Protein AF-A0A2T5UYP9-F1 (afdb_monomer)

Structure (mmCIF, N/CA/C/O backbone):
data_AF-A0A2T5UYP9-F1
#
_entry.id   AF-A0A2T5UYP9-F1
#
loop_
_atom_site.group_PDB
_atom_site.id
_atom_site.type_symbol
_atom_site.label_atom_id
_atom_site.label_alt_id
_atom_site.label_comp_id
_atom_site.label_asym_id
_atom_site.label_entity_id
_atom_site.label_seq_id
_atom_site.pdbx_PDB_ins_code
_atom_site.Cartn_x
_atom_site.Cartn_y
_atom_site.Cartn_z
_atom_site.occupancy
_atom_site.B_iso_or_equiv
_atom_site.auth_seq_id
_atom_site.auth_comp_id
_atom_site.auth_asym_id
_atom_site.auth_atom_id
_atom_site.pdbx_PDB_model_num
ATOM 1 N N . MET A 1 1 ? -14.962 -3.752 5.775 1.00 95.50 1 MET A N 1
ATOM 2 C CA . MET A 1 1 ? -13.719 -3.032 5.445 1.00 95.50 1 MET A CA 1
ATOM 3 C C . MET A 1 1 ? -14.064 -1.854 4.578 1.00 95.50 1 MET A C 1
ATOM 5 O O . MET A 1 1 ? -14.897 -1.999 3.682 1.00 95.50 1 MET A O 1
ATOM 9 N N . ASP A 1 2 ? -13.403 -0.745 4.842 1.00 96.94 2 ASP A N 1
ATOM 10 C CA . ASP A 1 2 ? -13.537 0.525 4.145 1.00 96.94 2 ASP A CA 1
ATOM 11 C C . ASP A 1 2 ? -12.155 1.170 3.998 1.00 96.94 2 ASP A C 1
ATOM 13 O O . ASP A 1 2 ? -11.190 0.751 4.639 1.00 96.94 2 ASP A O 1
ATOM 17 N N . ALA A 1 3 ? -12.069 2.135 3.087 1.00 97.62 3 ALA A N 1
ATOM 18 C CA . ALA A 1 3 ? -10.900 2.976 2.902 1.00 97.62 3 ALA A CA 1
ATOM 19 C C . ALA A 1 3 ? -11.359 4.428 2.919 1.00 97.62 3 ALA A C 1
ATOM 21 O O . ALA A 1 3 ? -12.362 4.766 2.281 1.00 97.62 3 ALA A O 1
ATOM 22 N N . THR A 1 4 ? -10.620 5.270 3.626 1.00 97.25 4 THR A N 1
ATOM 23 C CA . THR A 1 4 ? -10.839 6.718 3.652 1.00 97.25 4 THR A CA 1
ATOM 24 C C . THR A 1 4 ? -9.513 7.418 3.412 1.00 97.25 4 THR A C 1
ATOM 26 O O . THR A 1 4 ? -8.485 6.809 3.699 1.00 97.25 4 THR A O 1
ATOM 29 N N . PRO A 1 5 ? -9.518 8.699 3.005 1.00 98.06 5 PRO A N 1
ATOM 30 C CA . PRO A 1 5 ? -8.300 9.497 3.002 1.00 98.06 5 PRO A CA 1
ATOM 31 C C . PRO A 1 5 ? -7.579 9.378 4.345 1.00 98.06 5 PRO A C 1
ATOM 33 O O . PRO A 1 5 ? -8.224 9.468 5.395 1.00 98.06 5 PRO A O 1
ATOM 36 N N . ALA A 1 6 ? -6.276 9.122 4.291 1.00 98.31 6 ALA A N 1
ATOM 37 C CA . ALA A 1 6 ? -5.449 8.974 5.476 1.00 98.31 6 ALA A CA 1
ATOM 38 C C . ALA A 1 6 ? -5.310 10.317 6.206 1.00 98.31 6 ALA A C 1
ATOM 40 O O . ALA A 1 6 ? -5.220 11.372 5.575 1.00 98.31 6 ALA A O 1
ATOM 41 N N . THR A 1 7 ? -5.256 10.266 7.533 1.00 98.25 7 THR A N 1
ATOM 42 C CA . THR A 1 7 ? -4.829 11.398 8.368 1.00 98.25 7 THR A CA 1
ATOM 43 C C . THR A 1 7 ? -3.495 11.072 9.032 1.00 98.25 7 THR A C 1
ATOM 45 O O . THR A 1 7 ? -3.186 9.897 9.232 1.00 98.25 7 THR A O 1
ATOM 48 N N . ASP A 1 8 ? -2.729 12.094 9.418 1.00 97.31 8 ASP A N 1
ATOM 49 C CA . ASP A 1 8 ? -1.429 11.906 10.080 1.00 97.31 8 ASP A CA 1
ATOM 50 C C . ASP A 1 8 ? -1.546 11.024 11.333 1.00 97.31 8 ASP A C 1
ATOM 52 O O . ASP A 1 8 ? -0.756 10.105 11.520 1.00 97.31 8 ASP A O 1
ATOM 56 N N . TRP A 1 9 ? -2.602 11.217 12.134 1.00 97.81 9 TRP A N 1
ATOM 57 C CA . TRP A 1 9 ? -2.849 10.408 13.332 1.00 97.81 9 TRP A CA 1
ATOM 58 C C . TRP A 1 9 ? -3.052 8.918 13.014 1.00 97.81 9 TRP A C 1
ATOM 60 O O . TRP A 1 9 ? -2.597 8.048 13.750 1.00 97.81 9 TRP A O 1
ATOM 70 N N . GLU A 1 10 ? -3.719 8.597 11.908 1.00 98.25 10 GLU A N 1
ATOM 71 C CA . GLU A 1 10 ? -3.959 7.204 11.510 1.00 98.25 10 GLU A CA 1
ATOM 72 C C . GLU A 1 10 ? -2.713 6.556 10.919 1.00 98.25 10 GLU A C 1
ATOM 74 O O . GLU A 1 10 ? -2.498 5.355 11.091 1.00 98.25 10 GLU A O 1
ATOM 79 N N . ILE A 1 11 ? -1.883 7.351 10.243 1.00 98.56 11 ILE A N 1
ATOM 80 C CA . ILE A 1 11 ? -0.560 6.922 9.797 1.00 98.56 11 ILE A CA 1
ATOM 81 C C . ILE A 1 11 ? 0.294 6.607 11.028 1.00 98.56 11 ILE A C 1
ATOM 83 O O . ILE A 1 11 ? 0.809 5.492 11.122 1.00 98.56 11 ILE A O 1
ATOM 87 N N . ASP A 1 12 ? 0.358 7.508 12.014 1.00 98.25 12 ASP A N 1
ATOM 88 C CA . ASP A 1 12 ? 1.028 7.262 13.299 1.00 98.25 12 ASP A CA 1
ATOM 89 C C . ASP A 1 12 ? 0.524 5.969 13.954 1.00 98.25 12 ASP A C 1
ATOM 91 O O . ASP A 1 12 ? 1.315 5.143 14.415 1.00 98.25 12 ASP A O 1
ATOM 95 N N . GLU A 1 13 ? -0.793 5.748 13.950 1.00 97.81 13 GLU A N 1
ATOM 96 C CA . GLU A 1 13 ? -1.408 4.563 14.543 1.00 97.81 13 GLU A CA 1
ATOM 97 C C . GLU A 1 13 ? -0.985 3.256 13.848 1.00 97.81 13 GLU A C 1
ATOM 99 O O . GLU A 1 13 ? -0.772 2.235 14.515 1.00 97.81 13 GLU A O 1
ATOM 104 N N . VAL A 1 14 ? -0.866 3.259 12.515 1.00 98.31 14 VAL A N 1
ATOM 105 C CA . VAL A 1 14 ? -0.363 2.107 11.746 1.00 98.31 14 VAL A CA 1
ATOM 106 C C . VAL A 1 14 ? 1.108 1.866 12.055 1.00 98.31 14 VAL A C 1
ATOM 108 O O . VAL A 1 14 ? 1.478 0.737 12.378 1.00 98.31 14 VAL A O 1
ATOM 111 N N . PHE A 1 15 ? 1.931 2.912 12.010 1.00 98.19 15 PHE A N 1
ATOM 112 C CA . PHE A 1 15 ? 3.374 2.808 12.221 1.00 98.19 15 PHE A CA 1
ATOM 113 C C . PHE A 1 15 ? 3.738 2.387 13.650 1.00 98.19 15 PHE A C 1
ATOM 115 O O . PHE A 1 15 ? 4.657 1.590 13.837 1.00 98.19 15 PHE A O 1
ATOM 122 N N . ALA A 1 16 ? 2.973 2.819 14.655 1.00 97.12 16 ALA A N 1
ATOM 123 C CA . ALA A 1 16 ? 3.169 2.417 16.049 1.00 97.12 16 ALA A CA 1
ATOM 124 C C . ALA A 1 16 ? 2.946 0.912 16.299 1.00 97.12 16 ALA A C 1
ATOM 126 O O . ALA A 1 16 ? 3.393 0.382 17.317 1.00 97.12 16 ALA A O 1
ATOM 127 N N . ARG A 1 17 ? 2.228 0.218 15.405 1.00 96.56 17 ARG A N 1
ATOM 128 C CA . ARG A 1 17 ? 1.928 -1.224 15.501 1.00 96.56 17 ARG A CA 1
ATOM 129 C C . ARG A 1 17 ? 2.183 -1.946 14.182 1.00 96.56 17 ARG A C 1
ATOM 131 O O . ARG A 1 17 ? 1.440 -2.863 13.819 1.00 96.56 17 ARG A O 1
ATOM 138 N N . LEU A 1 18 ? 3.206 -1.497 13.460 1.00 97.06 18 LEU A N 1
ATOM 139 C CA . LEU A 1 18 ? 3.540 -2.039 12.157 1.00 97.06 18 LEU A CA 1
ATOM 140 C C . LEU A 1 18 ? 3.880 -3.526 12.277 1.00 97.06 18 LEU A C 1
ATOM 142 O O . LEU A 1 18 ? 4.572 -3.956 13.201 1.00 97.06 18 LEU A O 1
ATOM 146 N N . ASP A 1 19 ? 3.376 -4.317 11.337 1.00 96.44 19 ASP A N 1
ATOM 147 C CA . ASP A 1 19 ? 3.745 -5.719 11.227 1.00 96.44 19 ASP A CA 1
ATOM 148 C C . ASP A 1 19 ? 5.268 -5.861 11.012 1.00 96.44 19 ASP A C 1
ATOM 150 O O . ASP A 1 19 ? 5.822 -5.155 10.164 1.00 96.44 19 ASP A O 1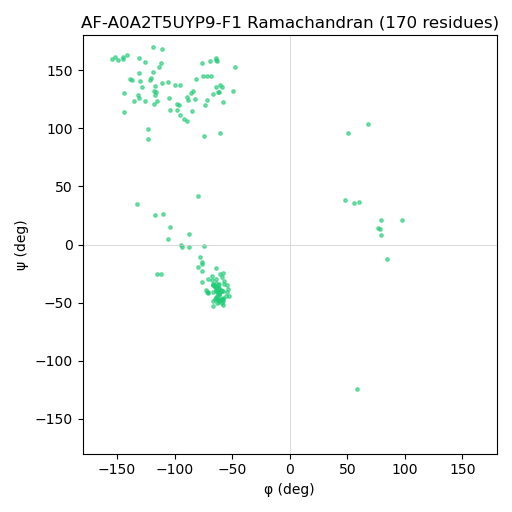
ATOM 154 N N . PRO A 1 20 ? 5.958 -6.785 11.708 1.00 95.75 20 PRO A N 1
ATOM 155 C CA . PRO A 1 20 ? 7.408 -6.935 11.582 1.00 95.75 20 PRO A CA 1
ATOM 156 C C . PRO A 1 20 ? 7.895 -7.213 10.155 1.00 95.75 20 PRO A C 1
ATOM 158 O O . PRO A 1 20 ? 8.971 -6.754 9.777 1.00 95.75 20 PRO A O 1
ATOM 161 N N . GLU A 1 21 ? 7.116 -7.937 9.345 1.00 95.00 21 GLU A N 1
ATOM 162 C CA . GLU A 1 21 ? 7.480 -8.161 7.944 1.00 95.00 21 GLU A CA 1
ATOM 163 C C . GLU A 1 21 ? 7.297 -6.882 7.123 1.00 95.00 21 GLU A C 1
ATOM 165 O O . GLU A 1 21 ? 8.166 -6.558 6.324 1.00 95.00 21 GLU A O 1
ATOM 170 N N . SER A 1 22 ? 6.242 -6.100 7.370 1.00 95.50 22 SER A N 1
ATOM 171 C CA . SER A 1 22 ? 6.078 -4.784 6.730 1.00 95.50 22 SER A CA 1
ATOM 172 C C . SER A 1 22 ? 7.235 -3.835 7.072 1.00 95.50 22 SER A C 1
ATOM 174 O O . SER A 1 22 ? 7.745 -3.152 6.188 1.00 95.50 22 SER A O 1
ATOM 176 N N . ALA A 1 23 ? 7.706 -3.828 8.325 1.00 95.69 23 ALA A N 1
ATOM 177 C CA . ALA A 1 23 ? 8.892 -3.063 8.722 1.00 95.69 23 ALA A CA 1
ATOM 178 C C . ALA A 1 23 ? 10.152 -3.528 7.970 1.00 95.69 23 ALA A C 1
ATOM 180 O O . ALA A 1 23 ? 10.921 -2.718 7.458 1.00 95.69 23 ALA A O 1
ATOM 181 N N . ARG A 1 24 ? 10.324 -4.847 7.831 1.00 95.62 24 ARG A N 1
ATOM 182 C CA . ARG A 1 24 ? 11.426 -5.445 7.072 1.00 95.62 24 ARG A CA 1
ATOM 183 C C . ARG A 1 24 ? 11.370 -5.106 5.580 1.00 95.62 24 ARG A C 1
ATOM 185 O O . ARG A 1 24 ? 12.416 -4.944 4.956 1.00 95.62 24 ARG A O 1
ATOM 192 N N . GLU A 1 25 ? 10.179 -5.021 4.989 1.00 95.38 25 GLU A N 1
ATOM 193 C CA . GLU A 1 25 ? 10.012 -4.620 3.586 1.00 95.38 25 GLU A CA 1
ATOM 194 C C . GLU A 1 25 ? 10.522 -3.194 3.342 1.00 95.38 25 GLU A C 1
ATOM 196 O O . GLU A 1 25 ? 11.172 -2.962 2.325 1.00 95.38 25 GLU A O 1
ATOM 201 N N . VAL A 1 26 ? 10.316 -2.275 4.293 1.00 95.31 26 VAL A N 1
ATOM 202 C CA . VAL A 1 26 ? 10.863 -0.906 4.227 1.00 95.31 26 VAL A CA 1
ATOM 203 C C . VAL A 1 26 ? 12.394 -0.923 4.186 1.00 95.31 26 VAL A C 1
ATOM 205 O O . VAL A 1 26 ? 12.992 -0.298 3.311 1.00 95.31 26 VAL A O 1
ATOM 208 N N . GLU A 1 27 ? 13.027 -1.698 5.071 1.00 95.19 27 GLU A N 1
ATOM 209 C CA . GLU A 1 27 ? 14.489 -1.845 5.101 1.00 95.19 27 GLU A CA 1
ATOM 210 C C . GLU A 1 27 ? 15.032 -2.461 3.802 1.00 95.19 27 GLU A C 1
ATOM 212 O O . GLU A 1 27 ? 16.031 -2.001 3.248 1.00 95.19 27 GLU A O 1
ATOM 217 N N . LEU A 1 28 ? 14.363 -3.496 3.279 1.00 94.88 28 LEU A N 1
ATOM 218 C CA . LEU A 1 28 ? 14.747 -4.157 2.026 1.00 94.88 28 LEU A CA 1
ATOM 219 C C . LEU A 1 28 ? 14.561 -3.263 0.795 1.00 94.88 28 LEU A C 1
ATOM 221 O O . LEU A 1 28 ? 15.286 -3.435 -0.186 1.00 94.88 28 LEU A O 1
ATOM 225 N N . ALA A 1 29 ? 13.632 -2.310 0.856 1.00 92.94 29 ALA A N 1
ATOM 226 C CA . ALA A 1 29 ? 13.470 -1.263 -0.145 1.00 92.94 29 ALA A CA 1
ATOM 227 C C . ALA A 1 29 ? 14.564 -0.178 -0.064 1.00 92.94 29 ALA A C 1
ATOM 229 O O . ALA A 1 29 ? 14.574 0.739 -0.883 1.00 92.94 29 ALA A O 1
ATOM 230 N N . GLY A 1 30 ? 15.499 -0.280 0.890 1.00 93.75 30 GLY A N 1
ATOM 231 C CA . GLY A 1 30 ? 16.590 0.677 1.074 1.00 93.75 30 GLY A CA 1
ATOM 232 C C . GLY A 1 30 ? 16.173 1.951 1.808 1.00 93.75 30 GLY A C 1
ATOM 233 O O . GLY A 1 30 ? 16.848 2.970 1.675 1.00 93.75 30 GLY A O 1
ATOM 234 N N . SER A 1 31 ? 15.071 1.903 2.559 1.00 94.62 31 SER A N 1
ATOM 235 C CA . SER A 1 31 ? 14.552 3.019 3.349 1.00 94.62 31 SER A CA 1
ATOM 236 C C . SER A 1 31 ? 14.527 2.669 4.840 1.00 94.62 31 SER A C 1
ATOM 238 O O . SER A 1 31 ? 14.742 1.521 5.227 1.00 94.62 31 SER A O 1
ATOM 240 N N . ASP A 1 32 ? 14.271 3.657 5.691 1.00 96.19 32 ASP A N 1
ATOM 241 C CA . ASP A 1 32 ? 13.985 3.445 7.108 1.00 96.19 32 ASP A CA 1
ATOM 242 C C . ASP A 1 32 ? 12.517 3.764 7.443 1.00 96.19 32 ASP A C 1
ATOM 244 O O . ASP A 1 32 ? 11.765 4.333 6.647 1.00 96.19 32 ASP A O 1
ATOM 248 N N . ILE A 1 33 ? 12.085 3.374 8.643 1.00 96.75 33 ILE A N 1
ATOM 249 C CA . ILE A 1 33 ? 10.697 3.549 9.088 1.00 96.75 33 ILE A CA 1
ATOM 250 C C . ILE A 1 33 ? 10.286 5.026 9.144 1.00 96.75 33 ILE A C 1
ATOM 252 O O . ILE A 1 33 ? 9.135 5.341 8.844 1.00 96.75 33 ILE A O 1
ATOM 256 N N . ALA A 1 34 ? 11.200 5.935 9.492 1.00 97.06 34 ALA A N 1
ATOM 257 C CA . ALA A 1 34 ? 10.897 7.362 9.564 1.00 97.06 34 ALA A CA 1
ATOM 258 C C . ALA A 1 34 ? 10.702 7.959 8.163 1.00 97.06 34 ALA A C 1
ATOM 260 O O . ALA A 1 34 ? 9.769 8.729 7.943 1.00 97.06 34 ALA A O 1
ATOM 261 N N . GLN A 1 35 ? 11.526 7.556 7.197 1.00 97.88 35 GLN A N 1
ATOM 262 C CA . GLN A 1 35 ? 11.384 7.931 5.792 1.00 97.88 35 GLN A CA 1
ATOM 263 C C . GLN A 1 35 ? 10.087 7.387 5.189 1.00 97.88 35 GLN A C 1
ATOM 265 O O . GLN A 1 35 ? 9.364 8.130 4.523 1.00 97.88 35 GLN A O 1
ATOM 270 N N . ALA A 1 36 ? 9.753 6.119 5.449 1.00 97.56 36 ALA A N 1
ATOM 271 C CA . ALA A 1 36 ? 8.489 5.542 5.001 1.00 97.56 36 ALA A CA 1
ATOM 272 C C . ALA A 1 36 ? 7.290 6.276 5.616 1.00 97.56 36 ALA A C 1
ATOM 274 O O . ALA A 1 36 ? 6.341 6.600 4.903 1.00 97.56 36 ALA A O 1
ATOM 275 N N . HIS A 1 37 ? 7.341 6.594 6.913 1.00 98.25 37 HIS A N 1
ATOM 276 C CA . HIS A 1 37 ? 6.309 7.388 7.585 1.00 98.25 37 HIS A CA 1
ATOM 277 C C . HIS A 1 37 ? 6.139 8.755 6.920 1.00 98.25 37 HIS A C 1
ATOM 279 O O . HIS A 1 37 ? 5.042 9.097 6.480 1.00 98.25 37 HIS A O 1
ATOM 285 N N . GLN A 1 38 ? 7.242 9.488 6.743 1.00 98.12 38 GLN A N 1
ATOM 286 C CA . GLN A 1 38 ? 7.240 10.792 6.089 1.00 98.12 38 GLN A CA 1
ATOM 287 C C . GLN A 1 38 ? 6.681 10.720 4.662 1.00 98.12 38 GLN A C 1
ATOM 289 O O . GLN A 1 38 ? 5.928 11.606 4.256 1.00 98.12 38 GLN A O 1
ATOM 294 N N . MET A 1 39 ? 7.018 9.673 3.903 1.00 97.50 39 MET A N 1
ATOM 295 C CA . MET A 1 39 ? 6.468 9.439 2.568 1.00 97.50 39 MET A CA 1
ATOM 296 C C . MET A 1 39 ? 4.940 9.319 2.617 1.00 97.50 39 MET A C 1
ATOM 298 O O . MET A 1 39 ? 4.260 10.012 1.861 1.00 97.50 39 MET A O 1
ATOM 302 N N . PHE A 1 40 ? 4.381 8.490 3.506 1.00 98.38 40 PHE A N 1
ATOM 303 C CA . PHE A 1 40 ? 2.925 8.346 3.619 1.00 98.38 40 PHE A CA 1
ATOM 304 C C . PHE A 1 40 ? 2.242 9.636 4.078 1.00 98.38 40 PHE A C 1
ATOM 306 O O . PHE A 1 40 ? 1.199 9.982 3.524 1.00 98.38 40 PHE A O 1
ATOM 313 N N . SER A 1 41 ? 2.838 10.384 5.008 1.00 98.31 41 SER A N 1
ATOM 314 C CA . SER A 1 41 ? 2.317 11.689 5.445 1.00 98.31 41 SER A CA 1
ATOM 315 C C . SER A 1 41 ? 2.337 12.716 4.305 1.00 98.31 41 SER A C 1
ATOM 317 O O . SER A 1 41 ? 1.366 13.442 4.081 1.00 98.31 41 SER A O 1
ATOM 319 N N . CYS A 1 42 ? 3.400 12.727 3.493 1.00 98.25 42 CYS A N 1
ATOM 320 C CA . CYS A 1 42 ? 3.479 13.556 2.290 1.00 98.25 42 CYS A CA 1
ATOM 321 C C . CYS A 1 42 ? 2.375 13.190 1.286 1.00 98.25 42 CYS A C 1
ATOM 323 O O . CYS A 1 42 ? 1.637 14.067 0.833 1.00 98.25 42 CYS A O 1
ATOM 325 N N . LEU A 1 43 ? 2.193 11.896 1.000 1.00 98.31 43 LEU A N 1
ATOM 326 C CA . LEU A 1 43 ? 1.126 11.411 0.122 1.00 98.31 43 LEU A CA 1
ATOM 327 C C . LEU A 1 43 ? -0.268 11.767 0.661 1.00 98.31 43 LEU A C 1
ATOM 329 O O . LEU A 1 43 ? -1.133 12.194 -0.105 1.00 98.31 43 LEU A O 1
ATOM 333 N N . ALA A 1 44 ? -0.491 11.663 1.972 1.00 98.25 44 ALA A N 1
ATOM 334 C CA . ALA A 1 44 ? -1.747 12.055 2.607 1.00 98.25 44 ALA A CA 1
ATOM 335 C C . ALA A 1 44 ? -2.044 13.552 2.432 1.00 98.25 44 ALA A C 1
ATOM 337 O O . ALA A 1 44 ? -3.172 13.909 2.079 1.00 98.25 44 ALA A O 1
ATOM 338 N N . SER A 1 45 ? -1.031 14.418 2.564 1.00 97.88 45 SER A N 1
ATOM 339 C CA . SER A 1 45 ? -1.181 15.876 2.411 1.00 97.88 45 SER A CA 1
ATOM 340 C C . SER A 1 45 ? -1.711 16.300 1.033 1.00 97.88 45 SER A C 1
ATOM 342 O O . SER A 1 45 ? -2.414 17.304 0.912 1.00 97.88 45 SER A O 1
ATOM 344 N N . ILE A 1 46 ? -1.447 15.494 -0.001 1.00 97.00 46 ILE A N 1
ATOM 345 C CA . ILE A 1 46 ? -1.932 15.700 -1.375 1.00 97.00 46 ILE A CA 1
ATOM 346 C C . ILE A 1 46 ? -3.087 14.761 -1.755 1.00 97.00 46 ILE A C 1
ATOM 348 O O . ILE A 1 46 ? -3.435 14.644 -2.930 1.00 97.00 46 ILE A O 1
ATOM 352 N N . ARG A 1 47 ? -3.718 14.113 -0.764 1.00 96.50 47 ARG A N 1
ATOM 353 C CA . ARG A 1 47 ? -4.856 13.186 -0.919 1.00 96.50 47 ARG A CA 1
ATOM 354 C C . ARG A 1 47 ? -4.548 11.965 -1.791 1.00 96.50 47 ARG A C 1
ATOM 356 O O . ARG A 1 47 ? -5.409 11.489 -2.533 1.00 96.50 47 ARG A O 1
ATOM 363 N N . GLN A 1 48 ? -3.323 11.463 -1.683 1.00 97.94 48 GLN A N 1
ATOM 364 C CA . GLN A 1 48 ? -2.839 10.261 -2.359 1.00 97.94 48 GLN A CA 1
ATOM 365 C C . GLN A 1 48 ? -2.440 9.144 -1.384 1.00 97.94 48 GLN A C 1
ATOM 367 O O . GLN A 1 48 ? -1.617 8.285 -1.694 1.00 97.94 48 GLN A O 1
ATOM 372 N N . ALA A 1 49 ? -3.034 9.151 -0.193 1.00 98.44 49 ALA A N 1
ATOM 373 C CA . ALA A 1 49 ? -2.978 8.035 0.732 1.00 98.44 49 ALA A CA 1
ATOM 374 C C . ALA A 1 49 ? -4.357 7.790 1.346 1.00 98.44 49 ALA A C 1
ATOM 376 O O . ALA A 1 49 ? -5.079 8.733 1.674 1.00 98.44 49 ALA A O 1
ATOM 377 N N . ASP A 1 50 ? -4.691 6.515 1.515 1.00 98.50 50 ASP A N 1
ATOM 378 C CA . ASP A 1 50 ? -5.901 6.024 2.152 1.00 98.50 50 ASP A CA 1
ATOM 379 C C . ASP A 1 50 ? -5.519 5.129 3.342 1.00 98.50 50 ASP A C 1
ATOM 381 O O . ASP A 1 50 ? -4.582 4.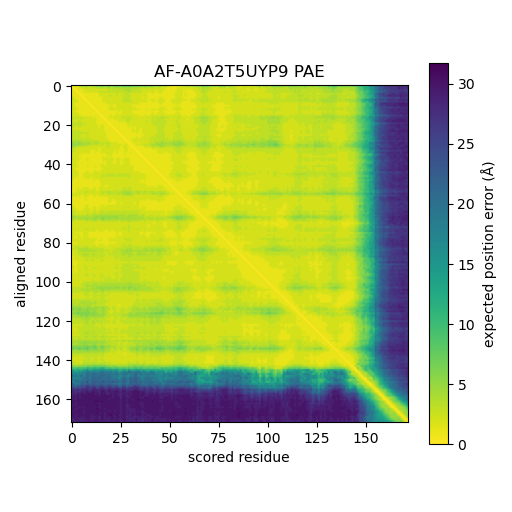328 3.273 1.00 98.50 50 ASP A O 1
ATOM 385 N N . THR A 1 51 ? -6.273 5.223 4.433 1.00 98.50 51 THR A N 1
ATOM 386 C CA . THR A 1 51 ? -6.227 4.274 5.549 1.00 98.50 51 THR A CA 1
ATOM 387 C C . THR A 1 51 ? -7.309 3.223 5.371 1.00 98.50 51 THR A C 1
ATOM 389 O O . THR A 1 51 ? -8.442 3.525 4.991 1.00 98.50 51 THR A O 1
ATOM 392 N N . ILE A 1 52 ? -6.965 1.961 5.627 1.00 98.38 52 ILE A N 1
ATOM 393 C CA . ILE A 1 52 ? -7.879 0.827 5.485 1.00 98.38 52 ILE A CA 1
ATOM 394 C C . ILE A 1 52 ? -8.329 0.377 6.865 1.00 98.38 52 ILE A C 1
ATOM 396 O O . ILE A 1 52 ? -7.496 0.039 7.710 1.00 98.38 52 ILE A O 1
ATOM 400 N N . ARG A 1 53 ? -9.647 0.304 7.068 1.00 98.12 53 ARG A N 1
ATOM 401 C CA . ARG A 1 53 ? -10.253 -0.099 8.339 1.00 98.12 53 ARG A CA 1
ATOM 402 C C . ARG A 1 53 ? -10.999 -1.420 8.269 1.00 98.12 53 ARG A C 1
ATOM 404 O O . ARG A 1 53 ? -11.554 -1.815 7.237 1.00 98.12 53 ARG A O 1
ATOM 411 N N . HIS A 1 54 ? -11.064 -2.092 9.411 1.00 97.56 54 HIS A N 1
ATOM 412 C CA . HIS A 1 54 ? -11.962 -3.212 9.661 1.00 97.56 54 HIS A CA 1
ATOM 413 C C . HIS A 1 54 ? -12.605 -3.031 11.032 1.00 97.56 54 HIS A C 1
ATOM 415 O O . HIS A 1 54 ? -11.894 -2.902 12.019 1.00 97.56 54 HIS A O 1
ATOM 421 N N . GLU A 1 55 ? -13.940 -3.014 11.088 1.00 95.75 55 GLU A N 1
ATOM 422 C CA . GLU A 1 55 ? -14.688 -2.877 12.351 1.00 95.75 55 GLU A CA 1
ATOM 423 C C . GLU A 1 55 ? -14.290 -1.622 13.155 1.00 95.75 55 GLU A C 1
ATOM 425 O O . GLU A 1 55 ? -14.254 -1.633 14.379 1.00 95.75 55 GLU A O 1
ATOM 430 N N . GLY A 1 56 ? -13.979 -0.528 12.449 1.00 94.25 56 GLY A N 1
ATOM 431 C CA . GLY A 1 56 ? -13.553 0.744 13.043 1.00 94.25 56 GLY A CA 1
ATOM 432 C C . GLY A 1 56 ? -12.059 0.836 13.374 1.00 94.25 56 GLY A C 1
ATOM 433 O O . GLY A 1 56 ? -11.571 1.938 13.597 1.00 94.25 56 GLY A O 1
ATOM 434 N N . GLU A 1 57 ? -11.314 -0.270 13.345 1.00 96.56 57 GLU A N 1
ATOM 435 C CA . GLU A 1 57 ? -9.867 -0.279 13.589 1.00 96.56 57 GLU A CA 1
ATOM 436 C C . GLU A 1 57 ? -9.089 0.028 12.302 1.00 96.56 57 GLU A C 1
ATOM 438 O O . GL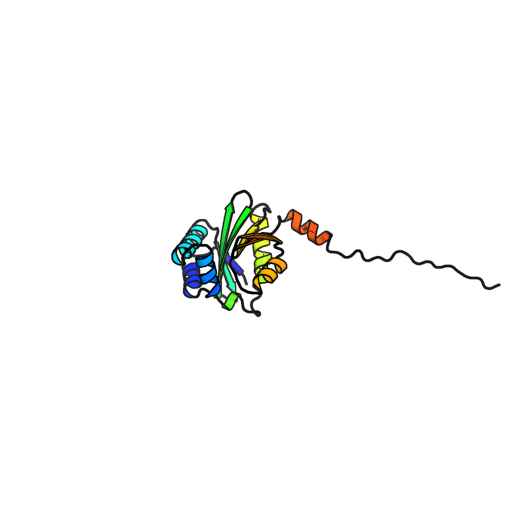U A 1 57 ? -9.325 -0.613 11.275 1.00 96.56 57 GLU A O 1
ATOM 443 N N . VAL A 1 58 ? -8.132 0.962 12.352 1.00 98.12 58 VAL A N 1
ATOM 444 C CA . VAL A 1 58 ? -7.192 1.225 11.249 1.00 98.12 58 VAL A CA 1
ATOM 445 C C . VAL A 1 58 ? -6.172 0.097 11.181 1.00 98.12 58 VAL A C 1
ATOM 447 O O . VAL A 1 58 ? -5.447 -0.144 12.139 1.00 98.12 58 VAL A O 1
ATOM 450 N N . LEU A 1 59 ? -6.093 -0.608 10.056 1.00 98.38 59 LEU A N 1
ATOM 451 C CA . LEU A 1 59 ? -5.225 -1.778 9.904 1.00 98.38 59 LEU A CA 1
ATOM 452 C C . LEU A 1 59 ? -4.060 -1.567 8.947 1.00 98.38 59 LEU A C 1
ATOM 454 O O . LEU A 1 59 ? -3.066 -2.278 9.056 1.00 98.38 59 LEU A O 1
ATOM 458 N N . ALA A 1 60 ? -4.185 -0.653 7.992 1.00 98.50 60 ALA A N 1
ATOM 459 C CA . ALA A 1 60 ? -3.161 -0.433 6.984 1.00 98.50 60 ALA A CA 1
ATOM 460 C C . ALA A 1 60 ? -3.219 0.985 6.431 1.00 98.50 60 ALA A C 1
ATOM 462 O O . ALA A 1 60 ? -4.263 1.639 6.486 1.00 98.50 60 ALA A O 1
ATOM 463 N N . VAL A 1 61 ? -2.106 1.407 5.846 1.00 98.62 61 VAL A N 1
ATOM 464 C CA . VAL A 1 61 ? -2.008 2.597 5.010 1.00 98.62 61 VAL A CA 1
ATOM 465 C C . VAL A 1 61 ? -1.623 2.173 3.596 1.00 98.62 61 VAL A C 1
ATOM 467 O O . VAL A 1 61 ? -0.781 1.298 3.381 1.00 98.62 61 VAL A O 1
ATOM 470 N N . PHE A 1 62 ? -2.289 2.778 2.624 1.00 98.31 62 PHE A N 1
ATOM 471 C CA . PHE A 1 62 ? -2.064 2.576 1.205 1.00 98.31 62 PHE A CA 1
ATOM 472 C C . PHE A 1 62 ? -1.819 3.933 0.556 1.00 98.31 62 PHE A C 1
ATOM 474 O O . PHE A 1 62 ? -2.642 4.832 0.666 1.00 98.31 62 PHE A O 1
ATOM 481 N N . GLY A 1 63 ? -0.686 4.077 -0.112 1.00 98.12 63 GLY A N 1
ATOM 482 C CA . GLY A 1 63 ? -0.244 5.303 -0.756 1.00 98.12 63 GLY A CA 1
ATOM 483 C C . GLY A 1 63 ? -0.088 5.057 -2.242 1.00 98.12 63 GLY A C 1
ATOM 484 O O . GLY A 1 63 ? 0.235 3.941 -2.658 1.00 98.12 63 GLY A O 1
ATOM 485 N N . TRP A 1 64 ? -0.324 6.080 -3.050 1.00 98.19 64 TRP A N 1
ATOM 486 C CA . TRP A 1 64 ? -0.136 5.978 -4.487 1.00 98.19 64 TRP A CA 1
ATOM 487 C C . TRP A 1 64 ? 0.378 7.273 -5.093 1.00 98.19 64 TRP A C 1
ATOM 489 O O . TRP A 1 64 ? 0.234 8.339 -4.517 1.00 98.19 64 TRP A O 1
ATOM 499 N N . SER A 1 65 ? 0.941 7.193 -6.287 1.00 97.50 65 SER A N 1
ATOM 500 C CA . SER A 1 65 ? 1.279 8.353 -7.109 1.00 97.50 65 SER A CA 1
ATOM 501 C C . SER A 1 65 ? 1.166 7.969 -8.581 1.00 97.50 65 SER A C 1
ATOM 503 O O . SER A 1 65 ? 1.159 6.787 -8.924 1.00 97.50 65 SER A O 1
ATOM 505 N N . ILE A 1 66 ? 1.007 8.954 -9.466 1.00 96.62 66 ILE A N 1
ATOM 506 C CA . ILE A 1 66 ? 1.011 8.706 -10.912 1.00 96.62 66 ILE A CA 1
ATOM 507 C C . ILE A 1 66 ? 2.405 9.032 -11.437 1.00 96.62 66 ILE A C 1
ATOM 509 O O . ILE A 1 66 ? 2.821 10.188 -11.384 1.00 96.62 66 ILE A O 1
ATOM 513 N N . ILE A 1 67 ? 3.098 8.019 -11.947 1.00 95.38 67 ILE A N 1
ATOM 514 C CA . ILE A 1 67 ? 4.455 8.110 -12.493 1.00 95.38 67 ILE A CA 1
ATOM 515 C C . ILE A 1 67 ? 4.445 7.403 -13.849 1.00 95.38 67 ILE A C 1
ATOM 517 O O . ILE A 1 67 ? 3.914 6.301 -13.969 1.00 95.38 67 ILE A O 1
ATOM 521 N N . ASP A 1 68 ? 4.948 8.069 -14.891 1.00 94.19 68 ASP A N 1
ATOM 522 C CA . ASP A 1 68 ? 5.094 7.519 -16.249 1.00 94.19 68 ASP A CA 1
ATOM 523 C C . ASP A 1 68 ? 3.843 6.807 -16.807 1.00 94.19 68 ASP A C 1
ATOM 525 O O . ASP A 1 68 ? 3.912 5.791 -17.499 1.00 94.19 68 ASP A O 1
ATOM 529 N N . GLY A 1 69 ? 2.660 7.352 -16.507 1.00 94.75 69 GLY A N 1
ATOM 530 C CA . GLY A 1 69 ? 1.383 6.812 -16.984 1.00 94.75 69 GLY A CA 1
ATOM 531 C C . GLY A 1 69 ? 0.896 5.561 -16.244 1.00 94.75 69 GLY A C 1
ATOM 532 O O . GLY A 1 69 ? -0.029 4.902 -16.719 1.00 94.75 69 GLY A O 1
ATOM 533 N N . ALA A 1 70 ? 1.470 5.239 -15.085 1.00 97.19 70 ALA A N 1
ATOM 534 C CA . ALA A 1 70 ? 1.015 4.182 -14.192 1.00 97.19 70 ALA A CA 1
ATOM 535 C C . ALA A 1 70 ? 0.781 4.714 -12.773 1.00 97.19 70 ALA A C 1
ATOM 537 O O . ALA A 1 70 ? 1.334 5.733 -12.370 1.00 97.19 70 ALA A O 1
ATOM 538 N N . ILE A 1 71 ? -0.058 4.016 -12.010 1.00 98.06 71 ILE A N 1
ATOM 539 C CA . ILE A 1 71 ? -0.237 4.268 -10.581 1.00 98.06 71 ILE A CA 1
ATOM 540 C C . ILE A 1 71 ? 0.778 3.412 -9.835 1.00 98.06 71 ILE A C 1
ATOM 542 O O . ILE A 1 71 ? 0.605 2.196 -9.740 1.00 98.06 71 ILE A O 1
ATOM 546 N N . GLU A 1 72 ? 1.823 4.027 -9.302 1.00 97.50 72 GLU A N 1
ATOM 547 C CA . GLU A 1 72 ? 2.730 3.345 -8.385 1.00 97.50 72 GLU A CA 1
ATOM 548 C C . GLU A 1 72 ? 2.142 3.333 -6.983 1.00 97.50 72 GLU A C 1
ATOM 550 O O . GLU A 1 72 ? 1.473 4.280 -6.571 1.00 97.50 72 GLU A O 1
ATOM 555 N N . THR A 1 73 ? 2.337 2.227 -6.268 1.00 96.50 73 THR A N 1
ATOM 556 C CA . THR A 1 73 ? 1.669 1.982 -4.989 1.00 96.50 73 THR A CA 1
ATOM 557 C C . THR A 1 73 ? 2.644 1.566 -3.899 1.00 96.50 73 THR A C 1
ATOM 559 O O . THR A 1 73 ? 3.545 0.761 -4.136 1.00 96.50 73 THR A O 1
ATOM 562 N N . GLY A 1 74 ? 2.406 2.075 -2.691 1.00 95.12 74 GLY A N 1
ATOM 563 C CA . GLY A 1 74 ? 3.042 1.651 -1.448 1.00 95.12 74 GLY A CA 1
ATOM 564 C C . GLY A 1 74 ? 1.991 1.154 -0.457 1.00 95.12 74 GLY A C 1
ATOM 565 O O . GLY A 1 74 ? 0.879 1.683 -0.392 1.00 95.12 74 GLY A O 1
ATOM 566 N N . PHE A 1 75 ? 2.326 0.125 0.316 1.00 96.56 75 PHE A N 1
ATOM 567 C CA . PHE A 1 75 ? 1.401 -0.496 1.259 1.00 96.56 75 PHE A CA 1
ATOM 568 C C . PHE A 1 75 ? 2.139 -0.948 2.516 1.00 96.56 75 PHE A C 1
ATOM 570 O O . PHE A 1 75 ? 3.141 -1.649 2.419 1.00 96.56 75 PHE A O 1
ATOM 577 N N . LEU A 1 76 ? 1.615 -0.580 3.683 1.00 97.69 76 LEU A N 1
ATOM 578 C CA . LEU A 1 76 ? 2.109 -1.021 4.985 1.00 97.69 76 LEU A CA 1
ATOM 579 C C . LEU A 1 76 ? 0.929 -1.338 5.899 1.00 97.69 76 LEU A C 1
ATOM 581 O O . LEU A 1 76 ? -0.090 -0.644 5.872 1.00 97.69 76 LEU A O 1
ATOM 585 N N . ALA A 1 77 ? 1.051 -2.383 6.716 1.00 98.00 77 ALA A N 1
ATOM 586 C CA . ALA A 1 77 ? -0.058 -2.849 7.536 1.00 98.00 77 ALA A CA 1
ATOM 587 C C . ALA A 1 77 ? 0.362 -3.374 8.906 1.00 98.00 77 ALA A C 1
ATOM 589 O O . ALA A 1 77 ? 1.499 -3.779 9.126 1.00 98.00 77 ALA A O 1
ATOM 590 N N . LYS A 1 78 ? -0.605 -3.405 9.822 1.00 98.19 78 LYS A N 1
ATOM 591 C CA . LYS A 1 78 ? -0.535 -4.116 11.099 1.00 98.19 78 LYS A CA 1
ATOM 592 C C . LYS A 1 78 ? -0.728 -5.617 10.872 1.00 98.19 78 LYS A C 1
ATOM 594 O O . LYS A 1 78 ? -1.419 -6.024 9.936 1.00 98.19 78 LYS A O 1
ATOM 599 N N . GLU A 1 79 ? -0.224 -6.450 11.784 1.00 96.00 79 GLU A N 1
ATOM 600 C CA . GLU A 1 79 ? -0.290 -7.920 11.670 1.00 96.00 79 GLU A CA 1
ATOM 601 C C . GLU A 1 79 ? -1.727 -8.432 11.449 1.00 96.00 79 GLU A C 1
ATOM 603 O O . GLU A 1 79 ? -1.971 -9.321 10.629 1.00 96.00 79 GLU A O 1
ATOM 608 N N . ARG A 1 80 ? -2.707 -7.810 12.123 1.00 96.19 80 ARG A N 1
ATOM 609 C CA . ARG A 1 80 ? -4.130 -8.164 12.021 1.00 96.19 80 ARG A CA 1
ATOM 610 C C . ARG A 1 80 ? -4.638 -8.155 10.578 1.00 96.19 80 ARG A C 1
ATOM 612 O O . ARG A 1 80 ? -5.439 -9.018 10.239 1.00 96.19 80 ARG A O 1
ATOM 619 N N . PHE A 1 81 ? -4.146 -7.258 9.721 1.00 96.88 81 PHE A N 1
ATOM 620 C CA . PHE A 1 81 ? -4.539 -7.178 8.309 1.00 96.88 81 PHE A CA 1
ATOM 621 C C . PHE A 1 81 ? -4.303 -8.487 7.537 1.00 96.88 81 PHE A C 1
ATOM 623 O O . PHE A 1 81 ? -5.040 -8.810 6.599 1.00 96.88 81 PHE A O 1
ATOM 630 N N . PHE A 1 82 ? -3.275 -9.240 7.935 1.00 94.25 82 PHE A N 1
ATOM 631 C CA . PHE A 1 82 ? -2.851 -10.475 7.282 1.00 94.25 82 PHE A CA 1
ATOM 632 C C . PHE A 1 82 ? -3.563 -11.724 7.795 1.00 94.25 82 PHE A C 1
ATOM 634 O O . PHE A 1 82 ? -3.321 -12.820 7.281 1.00 94.25 82 PHE A O 1
ATOM 641 N N . ARG A 1 83 ? -4.439 -11.590 8.795 1.00 94.19 83 ARG A N 1
ATOM 642 C CA . ARG A 1 83 ? -5.133 -12.743 9.358 1.00 94.19 83 ARG A CA 1
ATOM 643 C C . ARG A 1 83 ? -6.195 -13.297 8.393 1.00 94.19 83 ARG A C 1
ATOM 645 O O . ARG A 1 83 ? -6.858 -12.516 7.711 1.00 94.19 83 ARG A O 1
ATOM 652 N N . PRO A 1 84 ? -6.409 -14.627 8.354 1.00 91.44 84 PRO A N 1
ATOM 653 C CA . PRO A 1 84 ? -7.349 -15.259 7.421 1.00 91.44 84 PRO A CA 1
ATOM 654 C C . PRO A 1 84 ? -8.812 -14.814 7.556 1.00 91.44 84 PRO A C 1
ATOM 656 O O . PRO A 1 84 ? -9.566 -14.912 6.591 1.00 91.44 84 PRO A O 1
ATOM 659 N N . ASP A 1 85 ? -9.220 -14.354 8.741 1.00 93.25 85 ASP A N 1
ATOM 660 C CA . ASP A 1 85 ? -10.567 -13.852 9.027 1.00 93.25 85 ASP A CA 1
ATOM 661 C C . ASP A 1 85 ? -10.821 -12.439 8.477 1.00 93.25 85 ASP A C 1
ATOM 663 O O . ASP A 1 85 ? -11.974 -12.029 8.337 1.00 93.25 85 ASP A O 1
ATOM 667 N N . ILE A 1 86 ? -9.768 -11.709 8.097 1.00 96.19 86 ILE A N 1
ATOM 668 C CA . ILE A 1 86 ? -9.890 -10.373 7.514 1.00 96.19 86 ILE A CA 1
ATOM 669 C C . ILE A 1 86 ? -10.040 -10.487 5.989 1.00 96.19 86 ILE A C 1
ATOM 671 O O . ILE A 1 86 ? -9.167 -11.037 5.316 1.00 96.19 86 ILE A O 1
ATOM 675 N N . PRO A 1 87 ? -11.103 -9.926 5.377 1.00 95.19 87 PRO A N 1
ATOM 676 C CA . PRO A 1 87 ? -11.350 -10.036 3.937 1.00 95.19 87 PRO A CA 1
ATOM 677 C C . PRO A 1 87 ? -10.497 -9.054 3.104 1.00 95.19 87 PRO A C 1
ATOM 679 O O . PRO A 1 87 ? -10.988 -8.451 2.142 1.00 95.19 87 PRO A O 1
ATOM 682 N N . SER A 1 88 ? -9.221 -8.893 3.464 1.00 95.94 88 SER A N 1
ATOM 683 C CA . SER A 1 88 ? -8.292 -7.881 2.947 1.00 95.94 88 SER A CA 1
ATOM 684 C C . SER A 1 88 ? -8.057 -8.002 1.445 1.00 95.94 88 SER A C 1
ATOM 686 O O . SER A 1 88 ? -8.249 -7.031 0.721 1.00 95.94 88 SER A O 1
ATOM 688 N N . VAL A 1 89 ? -7.755 -9.199 0.938 1.00 95.25 89 VAL A N 1
ATOM 689 C CA . VAL A 1 89 ? -7.497 -9.440 -0.498 1.00 95.25 89 VAL A CA 1
ATOM 690 C C . VAL A 1 89 ? -8.688 -9.026 -1.368 1.00 95.25 89 VAL A C 1
ATOM 692 O O . VAL A 1 89 ? -8.546 -8.288 -2.343 1.00 95.25 89 VAL A O 1
ATOM 695 N N . ARG A 1 90 ? -9.899 -9.458 -0.990 1.00 95.69 90 ARG A N 1
ATOM 696 C CA . ARG A 1 90 ? -11.128 -9.124 -1.727 1.00 95.69 90 ARG A CA 1
ATOM 697 C C . ARG A 1 90 ? -11.419 -7.623 -1.664 1.00 95.69 90 ARG A C 1
ATOM 699 O O . ARG A 1 90 ? -11.945 -7.059 -2.625 1.00 95.69 90 ARG A O 1
ATOM 706 N N . PHE A 1 91 ? -11.129 -6.992 -0.528 1.00 97.44 91 PHE A N 1
ATOM 707 C CA . PHE A 1 91 ? -11.277 -5.555 -0.358 1.00 97.44 91 PHE A CA 1
ATOM 708 C C . PHE A 1 91 ? -10.293 -4.777 -1.242 1.00 97.44 91 PHE A C 1
ATOM 710 O O . PHE A 1 91 ? -10.747 -3.962 -2.046 1.00 97.44 91 PHE A O 1
ATOM 717 N N . LEU A 1 92 ? -8.993 -5.086 -1.167 1.00 96.88 92 LEU A N 1
ATOM 718 C CA . LEU A 1 92 ? -7.941 -4.457 -1.970 1.00 96.88 92 LEU A CA 1
ATOM 719 C C . LEU A 1 92 ? -8.244 -4.562 -3.464 1.00 96.88 92 LEU A C 1
ATOM 721 O O . LEU A 1 92 ? -8.190 -3.560 -4.169 1.00 96.88 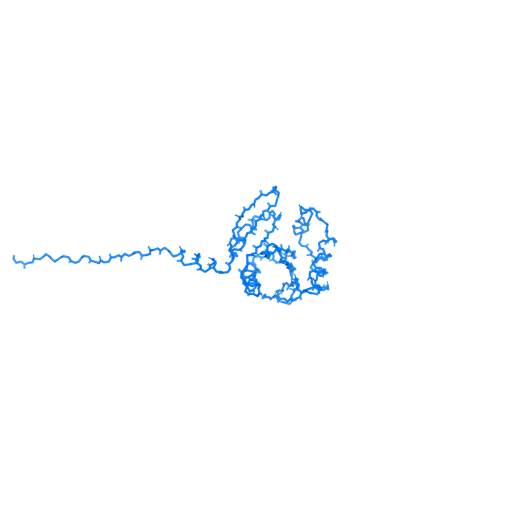92 LEU A O 1
ATOM 725 N N . GLY A 1 93 ? -8.685 -5.731 -3.938 1.00 96.25 93 GLY A N 1
ATOM 726 C CA . GLY A 1 93 ? -9.059 -5.890 -5.342 1.00 96.25 93 GLY A CA 1
ATOM 727 C C . GLY A 1 93 ? -10.177 -4.952 -5.793 1.00 96.25 93 GLY A C 1
ATOM 728 O O . GLY A 1 93 ? -10.089 -4.376 -6.873 1.00 96.25 93 GLY A O 1
ATOM 729 N N . ARG A 1 94 ? -11.206 -4.714 -4.970 1.00 96.38 94 ARG A N 1
ATOM 730 C CA . ARG A 1 94 ? -12.231 -3.705 -5.299 1.00 96.38 94 ARG A CA 1
ATOM 731 C C . ARG A 1 94 ? -11.688 -2.283 -5.199 1.00 96.38 94 ARG A C 1
ATOM 733 O O . ARG A 1 94 ? -11.998 -1.463 -6.059 1.00 96.38 94 ARG A O 1
ATOM 740 N N . HIS A 1 95 ? -10.900 -2.003 -4.166 1.00 96.81 95 HIS A N 1
ATOM 741 C CA . HIS A 1 95 ? -10.346 -0.679 -3.906 1.00 96.81 95 HIS A CA 1
ATOM 742 C C . HIS A 1 95 ? -9.423 -0.216 -5.042 1.00 96.81 95 HIS A C 1
ATOM 744 O O . HIS A 1 95 ? -9.618 0.865 -5.591 1.00 96.81 95 HIS A O 1
ATOM 750 N N . PHE A 1 96 ? -8.501 -1.070 -5.485 1.00 96.25 96 PHE A N 1
ATOM 751 C CA . PHE A 1 96 ? -7.591 -0.790 -6.597 1.00 96.25 96 PHE A CA 1
ATOM 752 C C . PHE A 1 96 ? -8.318 -0.606 -7.923 1.00 96.25 96 PHE A C 1
ATOM 754 O O . PHE A 1 96 ? -7.961 0.250 -8.725 1.00 96.25 96 PHE A O 1
ATOM 761 N N . ARG A 1 97 ? -9.392 -1.365 -8.149 1.00 95.19 97 ARG A N 1
ATOM 762 C CA . ARG A 1 97 ? -10.242 -1.194 -9.330 1.00 95.19 97 ARG A CA 1
ATOM 763 C C . ARG A 1 97 ? -10.983 0.144 -9.307 1.00 95.19 97 ARG A C 1
ATOM 765 O O . ARG A 1 97 ? -11.019 0.820 -10.330 1.00 95.19 97 ARG A O 1
ATOM 772 N N . ALA A 1 98 ? -11.492 0.563 -8.151 1.00 95.50 98 ALA A N 1
ATOM 773 C CA . ALA A 1 98 ? -12.064 1.898 -7.988 1.00 95.50 98 ALA A CA 1
ATOM 774 C C . ALA A 1 98 ? -11.009 3.008 -8.156 1.00 95.50 98 ALA A C 1
ATOM 776 O O . ALA A 1 98 ? -11.320 4.058 -8.712 1.00 95.50 98 ALA A O 1
ATOM 777 N N . LEU A 1 99 ? -9.765 2.776 -7.716 1.00 95.75 99 LEU A N 1
ATOM 778 C CA . LEU A 1 99 ? -8.632 3.673 -7.961 1.00 95.75 99 LEU A CA 1
ATOM 779 C C . LEU A 1 99 ? -8.316 3.798 -9.459 1.00 95.75 99 LEU A C 1
ATOM 781 O O . LEU A 1 99 ? -8.203 4.909 -9.960 1.00 95.75 99 LEU A O 1
ATOM 785 N N . GLN A 1 100 ? -8.275 2.693 -10.206 1.00 95.88 100 GLN A N 1
ATOM 786 C CA . GLN A 1 100 ? -8.131 2.761 -11.665 1.00 95.88 100 GLN A CA 1
ATOM 787 C C . GLN A 1 100 ? -9.251 3.578 -12.304 1.00 95.88 100 GLN A C 1
ATOM 789 O O . GLN A 1 100 ? -8.972 4.434 -13.135 1.00 95.88 100 GLN A O 1
ATOM 794 N N . ASP A 1 101 ? -10.504 3.347 -11.908 1.00 94.94 101 ASP A N 1
ATOM 795 C CA . ASP A 1 101 ? -11.653 4.034 -12.507 1.00 94.94 101 ASP A CA 1
ATOM 796 C C . ASP A 1 101 ? -11.580 5.559 -12.310 1.00 94.94 101 ASP A C 1
ATOM 798 O O . ASP A 1 101 ? -11.861 6.306 -13.246 1.00 94.94 101 ASP A O 1
ATOM 802 N N . ARG A 1 102 ? -11.139 6.030 -11.133 1.00 94.31 102 ARG A N 1
ATOM 803 C CA . ARG A 1 102 ? -10.950 7.471 -10.860 1.00 94.31 102 ARG A CA 1
ATOM 804 C C . ARG A 1 102 ? -9.689 8.067 -11.496 1.00 94.31 102 ARG A C 1
ATOM 806 O O . ARG A 1 102 ? -9.606 9.282 -11.634 1.00 94.31 102 ARG A O 1
ATOM 813 N N . SER A 1 103 ? -8.740 7.231 -11.907 1.00 94.06 103 SER A N 1
ATOM 814 C CA . SER A 1 103 ? -7.444 7.635 -12.471 1.00 94.06 103 SER A CA 1
ATOM 815 C C . SER A 1 103 ? -7.322 7.333 -13.971 1.00 94.06 103 SER A C 1
ATOM 817 O O . SER A 1 103 ? -6.224 7.126 -14.478 1.00 94.06 103 SER A O 1
ATOM 819 N N . GLY A 1 104 ? -8.439 7.282 -14.703 1.00 93.50 104 GLY A N 1
ATOM 820 C CA . GLY A 1 104 ? -8.430 7.120 -16.165 1.00 93.50 104 GLY A CA 1
ATOM 821 C C . GLY A 1 104 ? -8.180 5.691 -16.662 1.00 93.50 1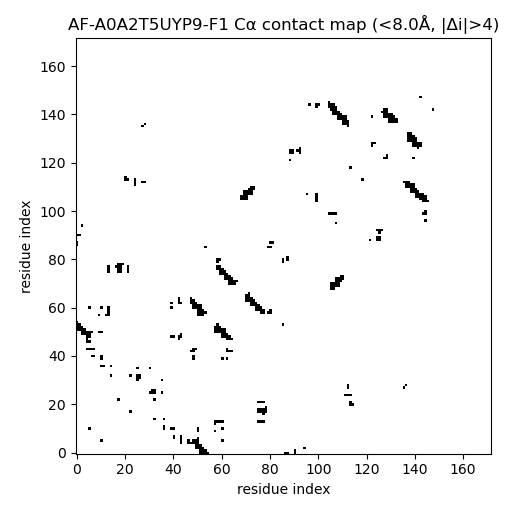04 GLY A C 1
ATOM 822 O O . GLY A 1 104 ? -7.926 5.482 -17.842 1.00 93.50 104 GLY A O 1
ATOM 823 N N . GLY A 1 105 ? -8.268 4.693 -15.784 1.00 95.44 105 GLY A N 1
ATOM 824 C CA . GLY A 1 105 ? -8.168 3.274 -16.133 1.00 95.44 105 GLY A CA 1
ATOM 825 C C . GLY A 1 105 ? -6.745 2.750 -16.341 1.00 95.44 105 GLY A C 1
ATOM 826 O O . GLY A 1 105 ? -6.607 1.597 -16.758 1.00 95.44 105 GLY A O 1
ATOM 827 N N . ILE A 1 106 ? -5.727 3.561 -16.037 1.00 96.75 106 ILE A N 1
ATOM 828 C CA . ILE A 1 106 ? -4.296 3.261 -16.202 1.00 96.75 106 ILE A CA 1
ATOM 829 C C . ILE A 1 106 ? -3.836 2.086 -15.298 1.00 96.75 106 ILE A C 1
ATOM 831 O O . ILE A 1 106 ? -4.543 1.722 -14.346 1.00 96.75 106 ILE A O 1
ATOM 835 N N . PRO A 1 107 ? -2.704 1.414 -15.586 1.00 97.50 107 PRO A N 1
ATOM 836 C CA . PRO A 1 107 ? -2.255 0.255 -14.805 1.00 97.50 107 PRO A CA 1
ATOM 837 C C . PRO A 1 107 ? -1.792 0.646 -13.392 1.00 97.50 107 PRO A C 1
ATOM 839 O O . PRO A 1 107 ? -1.403 1.790 -13.166 1.00 97.50 107 PRO A O 1
ATOM 842 N N . LEU A 1 108 ? -1.791 -0.315 -12.458 1.00 98.06 108 LEU A N 1
ATOM 843 C CA . LEU A 1 108 ? -1.113 -0.159 -11.159 1.00 9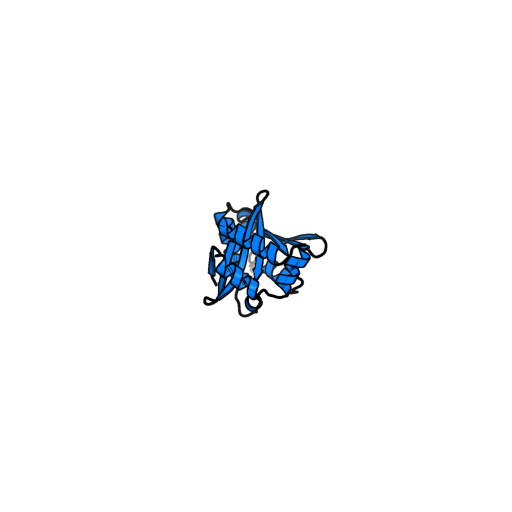8.06 108 LEU A CA 1
ATOM 844 C C . LEU A 1 108 ? 0.165 -0.983 -11.147 1.00 98.06 108 LEU A C 1
ATOM 846 O O . LEU A 1 108 ? 0.154 -2.137 -11.581 1.00 98.06 108 LEU A O 1
ATOM 850 N N . ILE A 1 109 ? 1.218 -0.416 -10.574 1.00 98.00 109 ILE A N 1
ATOM 851 C CA . ILE A 1 109 ? 2.494 -1.073 -10.322 1.00 98.00 109 ILE A CA 1
ATOM 852 C C . ILE A 1 109 ? 2.712 -1.134 -8.812 1.00 98.00 109 ILE A C 1
ATOM 854 O O . ILE A 1 109 ? 2.506 -0.161 -8.084 1.00 98.00 109 ILE A O 1
ATOM 858 N N . SER A 1 110 ? 3.077 -2.316 -8.330 1.00 96.81 110 SER A N 1
ATOM 859 C CA . SER A 1 110 ? 3.403 -2.550 -6.929 1.00 96.81 110 SER A CA 1
ATOM 860 C C . SER A 1 110 ? 4.726 -3.292 -6.842 1.00 96.81 110 SER A C 1
ATOM 862 O O . SER A 1 110 ? 4.899 -4.344 -7.464 1.00 96.81 110 SER A O 1
ATOM 864 N N . HIS A 1 111 ? 5.646 -2.729 -6.069 1.00 95.69 111 HIS A N 1
ATOM 865 C CA . HIS A 1 111 ? 6.916 -3.345 -5.719 1.00 95.69 111 HIS A CA 1
ATOM 866 C C . HIS A 1 111 ? 6.750 -4.005 -4.353 1.00 95.69 111 HIS A C 1
ATOM 868 O O . HIS A 1 111 ? 6.406 -3.338 -3.380 1.00 95.69 111 HIS A O 1
ATOM 874 N N . SER A 1 112 ? 6.948 -5.319 -4.282 1.00 95.00 112 SER A N 1
ATOM 875 C CA . SER A 1 112 ? 6.829 -6.068 -3.033 1.00 95.00 112 SER A CA 1
ATOM 876 C C . SER A 1 112 ? 8.154 -6.714 -2.673 1.00 95.00 112 SER A C 1
ATOM 878 O O . SER A 1 112 ? 8.765 -7.399 -3.496 1.00 95.00 112 SER A O 1
ATOM 880 N N . TYR A 1 113 ? 8.548 -6.533 -1.417 1.00 95.31 113 TYR A N 1
ATOM 881 C CA . TYR A 1 113 ? 9.727 -7.158 -0.818 1.00 95.31 113 TYR A CA 1
ATOM 882 C C . TYR A 1 113 ? 9.332 -8.295 0.139 1.00 95.31 113 TYR A C 1
ATOM 884 O O . TYR A 1 113 ? 10.185 -8.889 0.802 1.00 95.31 113 TYR A O 1
ATOM 892 N N . SER A 1 114 ? 8.032 -8.605 0.198 1.00 92.06 114 SER A N 1
ATOM 893 C CA . SER A 1 114 ? 7.443 -9.557 1.129 1.00 92.06 114 SER A CA 1
ATOM 894 C C . SER A 1 114 ? 7.975 -10.963 0.924 1.00 92.06 114 SER A C 1
ATOM 896 O O . SER A 1 114 ? 7.930 -11.522 -0.179 1.00 92.06 114 SER A O 1
ATOM 898 N N . ARG A 1 115 ? 8.391 -11.596 2.019 1.00 90.75 115 ARG A N 1
ATOM 899 C CA . ARG A 1 115 ? 8.776 -13.014 2.043 1.00 90.75 115 ARG A CA 1
ATOM 900 C C . ARG A 1 115 ? 7.623 -13.918 2.453 1.00 90.75 115 ARG A C 1
ATOM 902 O O . ARG A 1 115 ? 7.784 -15.139 2.488 1.00 90.75 115 ARG A O 1
ATOM 909 N N . ARG A 1 116 ? 6.445 -13.352 2.739 1.00 91.81 116 ARG A N 1
ATOM 910 C CA . ARG A 1 116 ? 5.239 -14.126 3.047 1.00 91.81 116 ARG A CA 1
ATOM 911 C C . ARG A 1 116 ? 4.921 -15.055 1.881 1.00 91.81 116 ARG A C 1
ATOM 913 O O . ARG A 1 116 ? 4.662 -14.610 0.765 1.00 91.81 116 ARG A O 1
ATOM 920 N N . ALA A 1 117 ? 4.842 -16.356 2.161 1.00 88.75 117 ALA A N 1
ATOM 921 C CA . ALA A 1 117 ? 4.481 -17.361 1.158 1.00 88.75 117 ALA A CA 1
ATOM 922 C C . ALA A 1 117 ? 3.106 -17.093 0.514 1.00 88.75 117 ALA A C 1
ATOM 924 O O . ALA A 1 117 ? 2.846 -17.507 -0.614 1.00 88.75 117 ALA A O 1
ATOM 925 N N . THR A 1 118 ? 2.224 -16.376 1.216 1.00 90.06 118 THR A N 1
ATOM 926 C CA . THR A 1 118 ? 0.895 -15.990 0.737 1.00 90.06 118 THR A CA 1
ATOM 927 C C . THR A 1 118 ? 0.895 -14.781 -0.198 1.00 90.06 118 THR A C 1
ATOM 929 O O . THR A 1 118 ? -0.071 -14.631 -0.947 1.00 90.06 118 THR A O 1
ATOM 932 N N . ALA A 1 119 ? 1.944 -13.949 -0.208 1.00 92.06 119 ALA A N 1
ATOM 933 C CA . ALA A 1 119 ? 1.958 -12.698 -0.968 1.00 92.06 119 ALA A CA 1
ATOM 934 C C . ALA A 1 119 ? 1.737 -12.905 -2.481 1.00 92.06 119 ALA A C 1
ATOM 936 O O . ALA A 1 119 ? 0.837 -12.266 -3.026 1.00 92.06 119 ALA A O 1
ATOM 937 N N . PRO A 1 120 ? 2.415 -13.848 -3.173 1.00 93.81 120 PRO A N 1
ATOM 938 C CA . PRO A 1 120 ? 2.171 -14.072 -4.604 1.00 93.81 120 PRO A CA 1
ATOM 939 C C . PRO A 1 120 ? 0.723 -14.463 -4.909 1.00 93.81 120 PRO A C 1
ATOM 941 O O . PRO A 1 120 ? 0.129 -13.987 -5.873 1.00 93.81 120 PRO A O 1
ATOM 944 N N . ARG A 1 121 ? 0.122 -15.290 -4.044 1.00 93.88 121 ARG A N 1
ATOM 945 C CA . ARG A 1 121 ? -1.278 -15.704 -4.177 1.00 93.88 121 ARG A CA 1
ATOM 946 C C . ARG A 1 121 ? -2.237 -14.531 -3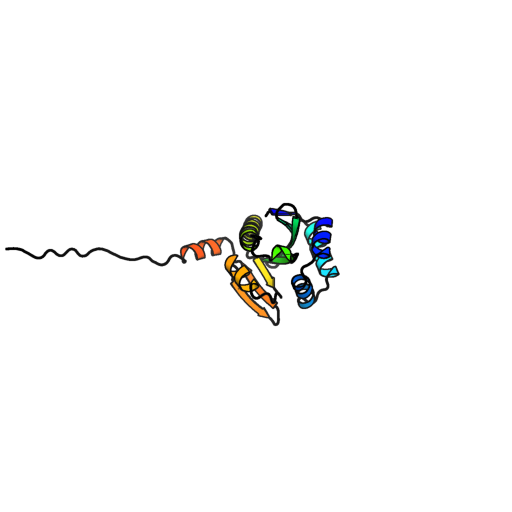.976 1.00 93.88 121 ARG A C 1
ATOM 948 O O . ARG A 1 121 ? -3.285 -14.495 -4.608 1.00 93.88 121 ARG A O 1
ATOM 955 N N . TRP A 1 122 ? -1.913 -13.587 -3.097 1.00 95.00 122 TRP A N 1
ATOM 956 C CA . TRP A 1 122 ? -2.724 -12.385 -2.903 1.00 95.00 122 TRP A CA 1
ATOM 957 C C . TRP A 1 122 ? -2.730 -11.506 -4.152 1.00 95.00 122 TRP A C 1
ATOM 959 O O . TRP A 1 122 ? -3.806 -11.112 -4.600 1.00 95.00 122 TRP A O 1
ATOM 969 N N . PHE A 1 123 ? -1.557 -11.259 -4.739 1.00 96.25 123 PHE A N 1
ATOM 970 C CA . PHE A 1 123 ? -1.438 -10.519 -5.996 1.00 96.25 123 PHE A CA 1
ATOM 971 C C . PHE A 1 123 ? -2.243 -11.183 -7.123 1.00 96.25 123 PHE A C 1
ATOM 973 O O . PHE A 1 123 ? -3.047 -10.505 -7.766 1.00 96.25 123 PHE A O 1
ATOM 980 N N . ASP A 1 124 ? -2.124 -12.504 -7.291 1.00 95.12 124 ASP A N 1
ATOM 981 C CA . ASP A 1 124 ? -2.901 -13.267 -8.282 1.00 95.12 124 ASP A CA 1
ATOM 982 C C . ASP A 1 124 ? -4.420 -13.147 -8.058 1.00 95.12 124 ASP A C 1
ATOM 984 O O . ASP A 1 124 ? -5.169 -12.818 -8.977 1.00 95.12 124 ASP A O 1
ATOM 988 N N . LEU A 1 125 ? -4.891 -13.310 -6.815 1.00 94.88 125 LEU A N 1
ATOM 989 C CA . LEU A 1 125 ? -6.317 -13.185 -6.479 1.00 94.88 125 LEU A CA 1
ATOM 990 C C . LEU A 1 125 ? -6.875 -11.775 -6.717 1.00 94.88 125 LEU A C 1
ATOM 992 O O . LEU A 1 125 ? -8.062 -11.619 -7.013 1.00 94.88 125 LEU A O 1
ATOM 996 N N . ILE A 1 126 ? -6.038 -10.747 -6.587 1.00 95.12 126 ILE A N 1
ATOM 997 C CA . ILE A 1 126 ? -6.393 -9.362 -6.918 1.00 95.12 126 ILE A CA 1
ATOM 998 C C . ILE A 1 126 ? -6.390 -9.137 -8.446 1.00 95.12 126 ILE A C 1
ATOM 1000 O O . ILE A 1 126 ? -7.092 -8.255 -8.958 1.00 95.12 126 ILE A O 1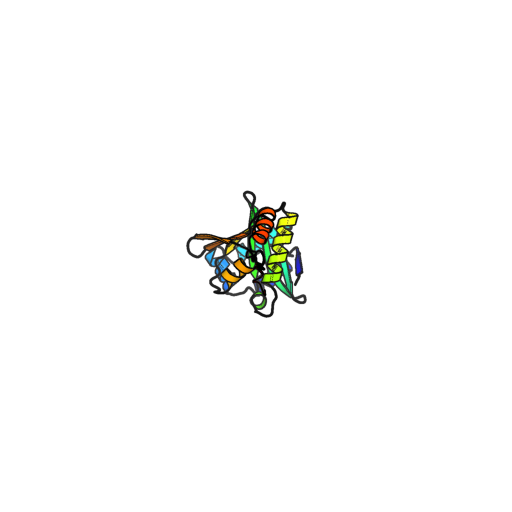
ATOM 1004 N N . GLY A 1 127 ? -5.661 -9.973 -9.186 1.00 95.44 127 GLY A N 1
ATOM 1005 C CA . GLY A 1 127 ? -5.539 -9.946 -10.641 1.00 95.44 127 GLY A CA 1
ATOM 1006 C C . GLY A 1 127 ? -4.290 -9.227 -11.145 1.00 95.44 127 GLY A C 1
ATOM 1007 O O . GLY A 1 127 ? -4.297 -8.760 -12.286 1.00 95.44 127 GLY A O 1
ATOM 1008 N N . TYR A 1 128 ? -3.265 -9.087 -10.302 1.00 96.75 128 TYR A N 1
ATOM 1009 C CA . TYR A 1 128 ? -1.940 -8.648 -10.726 1.00 96.75 128 TYR A CA 1
ATOM 1010 C C . TYR A 1 128 ? -1.206 -9.774 -11.458 1.00 96.75 128 TYR A C 1
ATOM 1012 O O . TYR A 1 128 ? -1.279 -10.935 -11.062 1.00 96.75 128 TYR A O 1
ATOM 1020 N N . ASP A 1 129 ? -0.422 -9.397 -12.463 1.00 96.44 129 ASP A N 1
ATOM 1021 C CA . ASP A 1 129 ? 0.571 -10.254 -13.103 1.00 96.44 129 ASP A CA 1
ATOM 1022 C C . ASP A 1 129 ? 1.964 -9.924 -12.523 1.00 96.44 129 ASP A C 1
ATOM 1024 O O . ASP A 1 129 ? 2.303 -8.751 -12.357 1.00 96.44 129 ASP A O 1
ATOM 1028 N N . LEU A 1 130 ? 2.794 -10.930 -12.226 1.00 96.88 130 LEU A N 1
ATOM 1029 C CA . LEU A 1 130 ? 4.219 -10.710 -11.935 1.00 96.88 130 LEU A CA 1
ATOM 1030 C C . LEU A 1 130 ? 4.934 -10.342 -13.243 1.00 96.88 130 LEU A C 1
ATOM 1032 O O . LEU A 1 130 ? 4.852 -11.101 -14.208 1.00 96.88 130 LEU A O 1
ATOM 1036 N N . VAL A 1 131 ? 5.629 -9.203 -13.278 1.00 97.19 131 VAL A N 1
ATOM 1037 C CA . VAL A 1 131 ? 6.288 -8.701 -14.501 1.00 97.19 131 VAL A CA 1
ATOM 1038 C C . VAL A 1 131 ? 7.810 -8.650 -14.410 1.00 97.19 131 VAL A C 1
ATOM 1040 O O . VAL A 1 131 ? 8.465 -8.742 -15.443 1.00 97.19 131 VAL A O 1
ATOM 1043 N N . ALA A 1 132 ? 8.376 -8.540 -13.206 1.00 96.62 132 ALA A N 1
ATOM 1044 C CA . ALA A 1 132 ? 9.822 -8.558 -12.996 1.00 96.62 132 ALA A CA 1
ATOM 1045 C C . ALA A 1 132 ? 10.187 -9.092 -11.605 1.00 96.62 132 ALA A C 1
ATOM 1047 O O . ALA A 1 132 ? 9.356 -9.152 -10.692 1.00 96.62 132 ALA A O 1
ATOM 1048 N N . THR A 1 133 ? 11.440 -9.510 -11.442 1.00 96.69 133 THR A N 1
ATOM 1049 C CA . THR A 1 133 ? 12.023 -9.879 -10.149 1.00 96.69 133 THR A CA 1
ATOM 1050 C C . THR A 1 133 ? 13.481 -9.449 -10.137 1.00 96.69 133 THR A C 1
ATOM 1052 O O . THR A 1 133 ? 14.288 -10.011 -10.873 1.00 96.69 133 THR A O 1
ATOM 1055 N N . ASP A 1 134 ? 13.799 -8.492 -9.270 1.00 94.19 134 ASP A N 1
ATOM 1056 C CA . ASP A 1 134 ? 15.117 -7.873 -9.151 1.00 94.19 134 ASP A CA 1
ATOM 1057 C C . ASP A 1 134 ? 15.616 -8.035 -7.711 1.00 94.19 134 ASP A C 1
ATOM 1059 O O . ASP A 1 134 ? 15.206 -7.332 -6.783 1.00 94.19 134 ASP A O 1
ATOM 1063 N N . GLY A 1 135 ? 16.475 -9.034 -7.497 1.00 91.81 135 GLY A N 1
ATOM 1064 C CA . GLY A 1 135 ? 16.917 -9.417 -6.156 1.00 91.81 135 GLY A CA 1
ATOM 1065 C C . GLY A 1 135 ? 15.727 -9.807 -5.258 1.00 91.81 135 GLY A C 1
ATOM 1066 O O . GLY A 1 135 ? 14.980 -10.721 -5.616 1.00 91.81 135 GLY A O 1
ATOM 1067 N N . PRO A 1 136 ? 15.541 -9.172 -4.082 1.00 91.56 136 PRO A N 1
ATOM 1068 C CA . PRO A 1 136 ? 14.396 -9.440 -3.213 1.00 91.56 136 PRO A CA 1
ATOM 1069 C C . PRO A 1 136 ? 13.096 -8.761 -3.678 1.00 91.56 136 PRO A C 1
ATOM 1071 O O . PRO A 1 136 ? 12.042 -9.069 -3.125 1.00 91.56 136 PRO A O 1
ATOM 1074 N N . CYS A 1 137 ? 13.156 -7.850 -4.655 1.00 95.88 137 CYS A N 1
ATOM 1075 C CA . CYS A 1 137 ? 11.995 -7.113 -5.141 1.00 95.88 137 CYS A CA 1
ATOM 1076 C C . CYS A 1 137 ? 11.239 -7.923 -6.195 1.00 95.88 137 CYS A C 1
ATOM 1078 O O . CYS A 1 137 ? 11.824 -8.433 -7.153 1.00 95.88 137 CYS A O 1
ATOM 1080 N N . ARG A 1 138 ? 9.919 -8.012 -6.043 1.00 97.19 138 ARG A N 1
ATOM 1081 C CA . ARG A 1 138 ? 9.003 -8.533 -7.060 1.00 97.19 138 ARG A CA 1
ATOM 1082 C C . ARG A 1 138 ? 8.085 -7.417 -7.525 1.00 97.19 138 ARG A C 1
ATOM 1084 O O . ARG A 1 138 ? 7.351 -6.848 -6.716 1.00 97.19 138 ARG A O 1
ATOM 1091 N N . THR A 1 139 ? 8.086 -7.161 -8.827 1.00 97.56 139 THR A N 1
ATOM 1092 C CA . THR A 1 139 ? 7.248 -6.128 -9.439 1.00 97.56 139 THR A CA 1
ATOM 1093 C C . THR A 1 139 ? 5.998 -6.761 -10.016 1.00 97.56 139 THR A C 1
ATOM 1095 O O . THR A 1 139 ? 6.064 -7.616 -10.905 1.00 97.56 139 THR A O 1
ATOM 1098 N N . TYR A 1 140 ? 4.847 -6.316 -9.527 1.00 97.94 140 TYR A N 1
ATOM 1099 C CA . TYR A 1 140 ? 3.536 -6.770 -9.959 1.00 97.94 140 TYR A CA 1
ATOM 1100 C C . TYR A 1 140 ? 2.810 -5.657 -10.708 1.00 97.94 140 TYR A C 1
ATOM 1102 O O . TYR A 1 140 ? 2.804 -4.501 -10.281 1.00 97.94 140 TYR A O 1
ATOM 1110 N N . ARG A 1 141 ? 2.124 -6.019 -11.794 1.00 97.62 141 ARG A N 1
ATOM 1111 C CA . ARG A 1 141 ? 1.305 -5.112 -12.600 1.00 97.62 141 ARG A CA 1
ATOM 1112 C C . ARG A 1 141 ? -0.156 -5.533 -12.591 1.00 97.62 141 ARG A C 1
ATOM 1114 O O . ARG A 1 141 ? -0.498 -6.612 -13.068 1.00 97.62 141 ARG A O 1
ATOM 1121 N N . LEU A 1 142 ? -1.035 -4.650 -12.130 1.00 97.31 142 LEU A N 1
ATOM 1122 C CA . LEU A 1 142 ? -2.467 -4.765 -12.376 1.00 97.31 142 LEU A CA 1
ATOM 1123 C C . LEU A 1 142 ? -2.740 -4.133 -13.743 1.00 97.31 142 LEU A C 1
ATOM 1125 O O . LEU A 1 142 ? -2.539 -2.923 -13.896 1.00 97.31 142 LEU A O 1
ATOM 1129 N N . PRO A 1 143 ? -3.185 -4.902 -14.750 1.00 95.69 143 PRO A N 1
ATOM 1130 C CA . PRO A 1 143 ? -3.428 -4.345 -16.069 1.00 95.69 143 PRO A CA 1
ATOM 1131 C C . PRO A 1 143 ? -4.540 -3.294 -16.027 1.00 95.69 143 PRO A C 1
ATOM 1133 O O . PRO A 1 143 ? -5.400 -3.290 -15.133 1.00 95.69 143 PRO A O 1
ATOM 1136 N N . GLU A 1 144 ? -4.522 -2.433 -17.040 1.00 93.38 144 GLU A N 1
ATOM 1137 C CA . GLU A 1 144 ? -5.542 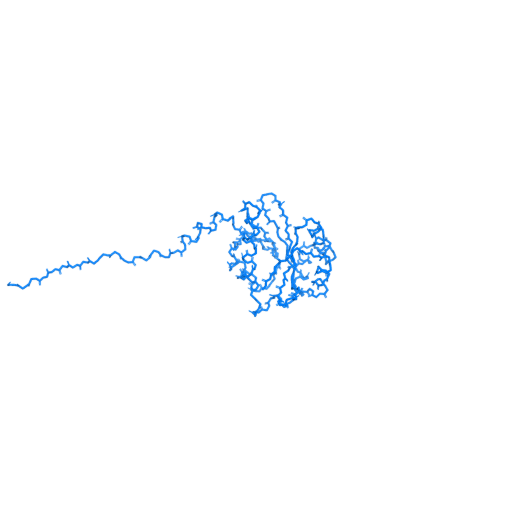-1.421 -17.300 1.00 93.38 144 GLU A CA 1
ATOM 1138 C C . GLU A 1 144 ? -6.957 -1.995 -17.229 1.00 93.38 144 GLU A C 1
ATOM 1140 O O . GLU A 1 144 ? -7.213 -3.180 -17.500 1.00 93.38 144 GLU A O 1
ATOM 1145 N N . ARG A 1 145 ? -7.917 -1.135 -16.888 1.00 87.00 145 ARG A N 1
ATOM 1146 C CA . ARG A 1 145 ? -9.289 -1.587 -16.644 1.00 87.00 145 ARG A CA 1
ATOM 1147 C C . ARG A 1 145 ? -9.956 -2.181 -17.890 1.00 87.00 145 ARG A C 1
ATOM 1149 O O . ARG A 1 145 ? -10.750 -3.118 -17.770 1.00 87.00 145 ARG A O 1
ATOM 1156 N N . SER A 1 146 ? -9.624 -1.667 -19.070 1.00 75.88 146 SER A N 1
ATOM 1157 C CA . SER A 1 146 ? -10.076 -2.160 -20.379 1.00 75.88 146 SER A CA 1
ATOM 1158 C C . SER A 1 146 ? -9.573 -3.585 -20.655 1.00 75.88 146 SER A C 1
ATOM 1160 O O . SER A 1 146 ? -10.367 -4.473 -20.978 1.00 75.88 146 SER A O 1
ATOM 1162 N N . ALA A 1 147 ? -8.284 -3.838 -20.421 1.00 66.75 147 ALA A N 1
ATOM 1163 C CA . ALA A 1 147 ? -7.647 -5.138 -20.628 1.00 66.75 147 ALA A CA 1
ATOM 1164 C C . ALA A 1 147 ? -8.174 -6.220 -19.665 1.00 66.75 147 ALA A C 1
ATOM 1166 O O . ALA A 1 147 ? -8.351 -7.379 -20.053 1.00 66.75 147 ALA A O 1
ATOM 1167 N N . ALA A 1 148 ? -8.505 -5.853 -18.421 1.00 61.66 148 ALA A N 1
ATOM 1168 C CA . ALA A 1 148 ? -9.066 -6.785 -17.440 1.00 61.66 148 ALA A CA 1
ATOM 1169 C C . ALA A 1 148 ? -10.437 -7.355 -17.864 1.00 61.66 148 ALA A C 1
ATOM 1171 O O . ALA A 1 148 ? -10.703 -8.544 -17.669 1.00 61.66 148 ALA A O 1
ATOM 1172 N N . ARG A 1 149 ? -11.296 -6.537 -18.495 1.00 59.81 149 ARG A N 1
ATOM 1173 C CA . ARG A 1 149 ? -12.602 -6.988 -19.020 1.00 59.81 149 ARG A CA 1
ATOM 1174 C C . ARG A 1 149 ? -12.446 -7.977 -20.176 1.00 59.81 149 ARG A C 1
ATOM 1176 O O . ARG A 1 149 ? -13.245 -8.902 -20.308 1.00 59.81 149 ARG A O 1
ATOM 1183 N N . GLN A 1 150 ? -11.410 -7.806 -20.993 1.00 56.47 150 GLN A N 1
ATOM 1184 C CA . GLN A 1 150 ? -11.119 -8.698 -22.111 1.00 56.47 150 GLN A CA 1
ATOM 1185 C C . GLN A 1 150 ? -10.598 -10.057 -21.619 1.00 56.47 150 GLN A C 1
ATOM 1187 O O . GLN A 1 150 ? -11.078 -11.090 -22.078 1.00 56.47 150 GLN A O 1
ATOM 1192 N N . ARG A 1 151 ? -9.726 -10.084 -20.600 1.00 57.94 151 ARG A N 1
ATOM 1193 C CA . ARG A 1 151 ? -9.238 -11.336 -19.983 1.00 57.94 151 ARG A CA 1
ATOM 1194 C C . ARG A 1 151 ? -10.343 -12.174 -19.326 1.00 57.94 151 ARG A C 1
ATOM 1196 O O . ARG A 1 151 ? -10.293 -13.398 -19.397 1.00 57.94 151 ARG A O 1
ATOM 1203 N N . GLN A 1 152 ? -11.364 -11.545 -18.737 1.00 56.16 152 GLN A N 1
ATOM 1204 C CA . GLN A 1 152 ? -12.515 -12.273 -18.177 1.00 56.16 152 GLN A CA 1
ATOM 1205 C C . GLN A 1 152 ? -13.370 -12.958 -19.253 1.00 56.16 152 GLN A C 1
ATOM 1207 O O . GLN A 1 152 ? -13.914 -14.029 -19.000 1.00 56.16 152 GLN A O 1
ATOM 1212 N N . ARG A 1 153 ? -13.447 -12.395 -20.467 1.00 51.97 153 ARG A N 1
ATOM 1213 C CA . ARG A 1 153 ? -14.187 -12.998 -21.590 1.00 51.97 153 ARG A CA 1
ATOM 1214 C C . ARG A 1 153 ? -13.520 -14.255 -22.153 1.00 51.97 153 ARG A C 1
ATOM 1216 O O . ARG A 1 153 ? -14.224 -15.140 -22.621 1.00 51.97 153 ARG A O 1
ATOM 1223 N N . PHE A 1 154 ? -12.194 -14.352 -22.077 1.00 50.25 154 PHE A N 1
ATOM 1224 C CA . PHE A 1 154 ? -11.433 -15.498 -22.594 1.00 50.25 154 PHE A CA 1
ATOM 1225 C C . PHE A 1 154 ? -11.145 -16.590 -21.549 1.00 50.25 154 PHE A C 1
ATOM 1227 O O . PHE A 1 154 ? -10.584 -17.623 -21.894 1.00 50.25 154 PHE A O 1
ATOM 1234 N N . ARG A 1 155 ? -11.545 -16.402 -20.281 1.00 47.84 155 ARG A N 1
ATOM 1235 C CA . ARG A 1 155 ? -11.453 -17.433 -19.225 1.00 47.84 155 ARG A CA 1
ATOM 1236 C C . ARG A 1 155 ? -12.675 -18.367 -19.149 1.00 47.84 155 ARG A C 1
ATOM 1238 O O . ARG A 1 155 ? -12.764 -19.156 -18.213 1.00 47.84 155 ARG A O 1
ATOM 1245 N N . HIS A 1 156 ? -13.595 -18.316 -20.115 1.00 41.41 156 HIS A N 1
ATOM 1246 C CA . HIS A 1 156 ? -14.617 -19.355 -20.266 1.00 41.41 156 HIS A CA 1
ATOM 1247 C C . HIS A 1 156 ? -14.030 -20.554 -21.028 1.00 41.41 156 HIS A C 1
ATOM 1249 O O . HIS A 1 156 ? -13.553 -20.357 -22.147 1.00 41.41 156 HIS A O 1
ATOM 1255 N N . PRO A 1 157 ? -14.078 -21.791 -20.494 1.00 43.66 157 PRO A N 1
ATOM 1256 C CA . PRO A 1 157 ? -13.885 -22.957 -21.340 1.00 43.66 157 PRO A CA 1
ATOM 1257 C C . PRO A 1 157 ? -15.007 -22.965 -22.380 1.00 43.66 157 PRO A C 1
ATOM 1259 O O . PRO A 1 157 ? -16.179 -22.780 -22.044 1.00 43.66 157 PRO A O 1
ATOM 1262 N N . ALA A 1 158 ? -14.638 -23.141 -23.646 1.00 44.38 158 ALA A N 1
ATOM 1263 C CA . ALA A 1 158 ? -15.581 -23.449 -24.703 1.00 44.38 158 ALA A CA 1
ATOM 1264 C C . ALA A 1 158 ? -16.261 -24.782 -24.362 1.00 44.38 158 ALA A C 1
ATOM 1266 O O . ALA A 1 158 ? -15.719 -25.856 -24.613 1.00 44.38 158 ALA A O 1
ATOM 1267 N N . SER A 1 159 ? -17.435 -24.713 -23.743 1.00 46.75 159 SER A N 1
ATOM 1268 C CA . SER A 1 159 ? -18.325 -25.856 -23.617 1.00 46.75 159 SER A CA 1
ATOM 1269 C C . SER A 1 159 ? -18.967 -26.103 -24.982 1.00 46.75 159 SER A C 1
ATOM 1271 O O . SER A 1 159 ? -19.983 -25.496 -25.314 1.00 46.75 159 SER A O 1
ATOM 1273 N N . GLY A 1 160 ? -18.365 -26.989 -25.778 1.00 45.28 160 GLY A N 1
ATOM 1274 C CA . GLY A 1 160 ? -19.150 -27.853 -26.665 1.00 45.28 160 GLY A CA 1
ATOM 1275 C C . GLY A 1 160 ? -20.031 -28.789 -25.817 1.00 45.28 160 GLY A C 1
ATOM 1276 O O . GLY A 1 160 ? -19.723 -28.996 -24.639 1.00 45.28 160 GLY A O 1
ATOM 1277 N N . PRO A 1 161 ? -21.124 -29.346 -26.369 1.00 50.22 161 PRO A N 1
ATOM 1278 C CA . PRO A 1 161 ? -21.059 -30.054 -27.642 1.00 50.22 161 PRO A CA 1
ATOM 1279 C C . PRO A 1 161 ? -22.126 -29.634 -28.663 1.00 50.22 161 PRO A C 1
ATOM 1281 O O . PRO A 1 161 ? -23.270 -29.316 -28.336 1.00 50.22 161 PRO A O 1
ATOM 1284 N N . GLU A 1 162 ? -21.731 -29.700 -29.931 1.00 44.97 162 GLU A N 1
ATOM 1285 C CA . GLU A 1 162 ? -22.641 -29.711 -31.067 1.00 44.97 162 GLU A CA 1
ATOM 1286 C C . GLU A 1 162 ? -23.461 -31.009 -31.074 1.00 44.97 162 GLU A C 1
ATOM 1288 O O . GLU A 1 162 ? -22.920 -32.107 -30.979 1.00 44.97 162 GLU A O 1
ATOM 1293 N N . GLY A 1 163 ? -24.780 -30.843 -31.187 1.00 42.88 163 GLY A N 1
ATOM 1294 C CA . GLY A 1 163 ? -25.559 -31.434 -32.276 1.00 42.88 163 GLY A CA 1
ATOM 1295 C C . GLY A 1 163 ? -25.693 -32.953 -32.306 1.00 42.88 163 GLY A C 1
ATOM 1296 O O . GLY A 1 163 ? -24.813 -33.668 -32.767 1.00 42.88 163 GLY A O 1
ATOM 1297 N N . GLY A 1 164 ? -26.870 -33.434 -31.907 1.00 44.47 164 GLY A N 1
ATOM 1298 C CA . GLY A 1 164 ? -27.257 -34.833 -31.994 1.00 44.47 164 GLY A CA 1
ATOM 1299 C C . GLY A 1 164 ? -27.361 -35.367 -33.425 1.00 44.47 164 GLY A C 1
ATOM 1300 O O . GLY A 1 164 ? -27.998 -34.768 -34.288 1.00 44.47 164 GLY A O 1
ATOM 1301 N N . GLY A 1 165 ? -26.809 -36.561 -33.628 1.00 38.94 165 GLY A N 1
ATOM 1302 C CA . GLY A 1 165 ? -27.165 -37.447 -34.729 1.00 38.94 165 GLY A CA 1
ATOM 1303 C C . GLY A 1 165 ? -28.279 -38.393 -34.282 1.00 38.94 165 GLY A C 1
ATOM 1304 O O . GLY A 1 165 ? -28.051 -39.287 -33.469 1.00 38.94 165 GLY A O 1
ATOM 1305 N N . ARG A 1 166 ? -29.495 -38.179 -34.788 1.00 51.91 166 ARG A N 1
ATOM 1306 C CA . ARG A 1 166 ? -30.535 -39.211 -34.868 1.00 51.91 166 ARG A CA 1
ATOM 1307 C C . ARG A 1 166 ? -30.434 -39.802 -36.268 1.00 51.91 166 ARG A C 1
ATOM 1309 O O . ARG A 1 166 ? -30.790 -39.117 -37.219 1.00 51.91 166 ARG A O 1
ATOM 1316 N N . GLU A 1 167 ? -29.999 -41.051 -36.376 1.00 50.62 167 GLU A N 1
ATOM 1317 C CA . GLU A 1 167 ? -30.284 -41.868 -37.552 1.00 50.62 167 GLU A CA 1
ATOM 1318 C C . GLU A 1 167 ? -31.132 -43.069 -37.141 1.00 50.62 167 GLU A C 1
ATOM 1320 O O . GLU A 1 167 ? -30.881 -43.765 -36.157 1.00 50.62 167 GLU A O 1
ATOM 1325 N N . ASP A 1 168 ? -32.214 -43.184 -37.894 1.00 50.09 168 ASP A N 1
ATOM 1326 C CA . ASP A 1 168 ? -33.358 -44.063 -37.775 1.00 50.09 168 ASP A CA 1
ATOM 1327 C C . ASP A 1 168 ? -33.039 -45.352 -38.547 1.00 50.09 168 ASP A C 1
ATOM 1329 O O . ASP A 1 168 ? -32.668 -45.289 -39.719 1.00 50.09 168 ASP A O 1
ATOM 1333 N N . VAL A 1 169 ? -33.161 -46.526 -37.920 1.00 53.56 169 VAL A N 1
ATOM 1334 C CA . VAL A 1 169 ? -33.051 -47.819 -38.619 1.00 53.56 169 VAL A CA 1
ATOM 1335 C C . VAL A 1 169 ? -34.322 -48.627 -38.384 1.00 53.56 169 VAL A C 1
ATOM 1337 O O . VAL A 1 169 ? -34.469 -49.370 -37.416 1.00 53.56 169 VAL A O 1
ATOM 1340 N N . GLY A 1 170 ? -35.258 -48.425 -39.310 1.00 47.53 170 GLY A N 1
ATOM 1341 C CA . GLY A 1 170 ? -35.825 -49.477 -40.154 1.00 47.53 170 GLY A CA 1
ATOM 1342 C C . GLY A 1 170 ? -36.336 -50.747 -39.475 1.00 47.53 170 GLY A C 1
ATOM 1343 O O . GLY A 1 170 ? -35.611 -51.729 -39.344 1.00 47.53 170 GLY A O 1
ATOM 1344 N N . LYS A 1 171 ? -37.647 -50.787 -39.212 1.00 46.00 171 LYS A N 1
ATOM 1345 C CA . LYS A 1 171 ? -38.441 -52.020 -39.301 1.00 46.00 171 LYS A CA 1
ATOM 1346 C C . LYS A 1 171 ? -39.266 -51.986 -40.583 1.00 46.00 171 LYS A C 1
ATOM 1348 O O . LYS A 1 171 ? -40.171 -51.156 -40.682 1.00 46.00 171 LYS A O 1
ATOM 1353 N N . ARG A 1 172 ? -38.985 -52.907 -41.503 1.00 55.59 172 ARG A N 1
ATOM 1354 C CA . ARG A 1 172 ? -39.946 -53.603 -42.374 1.00 55.59 172 ARG A CA 1
ATOM 1355 C C . ARG A 1 172 ? -39.245 -54.759 -43.066 1.00 55.59 172 ARG A C 1
ATOM 1357 O O . ARG A 1 172 ? -38.118 -54.534 -43.551 1.00 55.59 172 ARG A O 1
#

Nearest PDB structures (foldseek):
  2oh1-assembly3_C  TM=6.669E-01  e=1.865E-05  Listeria monocytogenes serotype 4b str. F2365
  7ovu-assembly1_A  TM=6.928E-01  e=7.756E-05  Arabidopsis thaliana
  3owc-assembly2_B  TM=7.532E-01  e=2.201E-03  Pseudomonas aeruginosa PAO1
  5z6n-assembly1_A  TM=7.140E-01  e=6.714E-03  Escherichia coli K-12
  3shp-assembly1_B  TM=6.121E-01  e=1.327E-02  Sphaerobacter thermophilus DSM 20745

Radius of gyration: 21.6 Å; Cα contacts (8 Å, |Δi|>4): 255; chains: 1; bounding box: 57×70×58 Å

Mean predicted aligned error: 7.88 Å

Secondary structure (DSSP, 8-state):
-EEEE--HHHHHHHHTTB-HHHHHHHHHTT--HHHHHHHHHHHHHTT-EEEEEETTEEEEEEEEEEETTEEEEEEEEBGGGGSTTS-HHHHHHHHHHHHHHHTTT--EEEEE----TTHHHHHHHHTPEEEEEETTEEEEEE--HHHHHHHHHHTS----------------

pLDDT: mean 89.1, std 16.76, range [38.94, 98.62]

Foldseek 3Di:
DDKDQDDLVLLVVFLVQWDPQLQVFCVVVVHHSVVVSVVLNVQSVVSQKIFDDDPRDGFKIKGWDQDPQEIEIDITGHPVLPDPPHPNLVVVLVVVLVVCVVVVQTKYKYKTLGPPPCVVVSCVSSPWDFDDDDPSITITMRHGPVVVVVVVVVPDDPDDDDDDDDDDDDDD

Organism: NCBI:txid665038

Sequence (172 aa):
MDATPATDWEIDEVFARLDPESAREVELAGSDIAQAHQMFSCLASIRQADTIRHEGEVLAVFGWSIIDGAIETGFLAKERFFRPDIPSVRFLGRHFRALQDRSGGIPLISHSYSRRATAPRWFDLIGYDLVATDGPCRTYRLPERSAARQRQRFRHPASGPEGGGREDVGKR

Solvent-accessible surface area (backbone atoms only — not comparable to full-atom values): 9768 Å² total; per-residue (Å²): 115,53,72,44,76,36,48,65,70,58,51,51,56,27,64,78,49,47,17,71,67,47,55,47,29,37,47,74,72,75,44,50,72,67,59,53,48,49,50,46,46,54,28,24,77,73,70,29,15,30,32,32,30,51,97,86,42,76,29,27,44,38,32,48,48,82,54,98,78,27,35,40,45,48,78,46,37,20,58,70,50,74,38,90,88,44,69,44,59,70,46,49,34,52,51,53,50,53,48,22,64,78,59,78,28,41,29,37,38,36,72,40,51,72,82,55,85,59,51,67,58,44,41,48,76,49,55,33,44,81,76,50,72,61,88,74,37,36,34,31,36,30,66,28,57,70,58,51,60,54,54,62,68,69,69,59,79,84,77,75,80,83,79,88,85,86,84,86,80,84,90,130